Protein AF-A0A8T2XGK7-F1 (afdb_monomer)

pLDDT: mean 92.63, std 6.54, range [57.62, 98.12]

Organism: Populus deltoides (NCBI:txid3696)

Secondary structure (DSSP, 8-state):
-BS-HHHHHHHHHHTTEEEEEEEPSSS---EEEEEEETTTEEEEEEEEEEGGGGT--S-EEEEEEEEETT-

Sequence (71 aa):
EVDRFDDLDDLLQKDGFRGVYKARTGEACDGCAVFWKDKLFTLLHEEHIEFQSFGLRNNVAQFCVLKDARH

Radius of gyration: 13.65 Å; Cα contacts (8 Å, |Δi|>4): 126; chains: 1; bounding box: 38×18×38 Å

Foldseek 3Di:
DALDVVVVQVVVVVVQKHKDWDAFDDDDRDTDMDIDRPQFWDWPDKDKDQVVVVVDDRHMDIDTDIDTPVD

Nearest PDB structures (foldseek):
  6rw0-assembly1_A  TM=9.319E-01  e=8.345E-03  Homo sapiens
  6rvz-assembly1_A  TM=9.203E-01  e=8.345E-03  Homo sapiens

InterPro domains:
  IPR036691 Endonuclease/exonuclease/phosphatase superfamily [G3DSA:3.60.10.10] (1-71)
  IPR050410 CCR4/nocturin mRNA turnover and transcription [PTHR12121] (1-67)

Structure (mmCIF, N/CA/C/O backbone):
data_AF-A0A8T2XGK7-F1
#
_entry.id   AF-A0A8T2XGK7-F1
#
loop_
_atom_site.group_PDB
_atom_site.id
_atom_site.type_symbol
_atom_site.label_atom_id
_atom_site.label_alt_id
_atom_site.label_comp_id
_atom_site.label_asym_id
_atom_site.label_entity_id
_atom_site.label_seq_id
_atom_site.pdbx_PDB_ins_code
_atom_site.Cartn_x
_atom_site.Cartn_y
_atom_site.Cartn_z
_atom_site.occupancy
_atom_site.B_iso_or_equiv
_atom_site.auth_seq_id
_atom_site.auth_comp_id
_atom_site.auth_asym_id
_atom_site.auth_atom_id
_atom_site.pdbx_PDB_model_num
ATOM 1 N N . GLU A 1 1 ? 2.977 10.792 -5.002 1.00 71.56 1 GLU A N 1
ATOM 2 C CA . GLU A 1 1 ? 4.237 10.028 -4.999 1.00 71.56 1 GLU A CA 1
ATOM 3 C C . GLU A 1 1 ? 4.732 9.994 -3.559 1.00 71.56 1 GLU A C 1
ATOM 5 O O . GLU A 1 1 ? 4.699 11.037 -2.914 1.00 71.56 1 GLU A O 1
ATOM 10 N N . VAL A 1 2 ? 5.026 8.807 -3.024 1.00 84.12 2 VAL A N 1
ATOM 11 C CA . VAL A 1 2 ? 5.451 8.585 -1.627 1.00 84.12 2 VAL A CA 1
ATOM 12 C C . VAL A 1 2 ? 6.849 7.981 -1.645 1.00 84.12 2 VAL A C 1
ATOM 14 O O . VAL A 1 2 ? 7.010 6.888 -2.169 1.00 84.12 2 VAL A O 1
ATOM 17 N N . ASP A 1 3 ? 7.837 8.680 -1.097 1.00 88.31 3 ASP A N 1
ATOM 18 C CA . ASP A 1 3 ? 9.256 8.287 -1.045 1.00 88.31 3 ASP A CA 1
ATOM 19 C C . ASP A 1 3 ? 9.725 7.900 0.370 1.00 88.31 3 ASP A C 1
ATOM 21 O O . ASP A 1 3 ? 10.760 7.260 0.540 1.00 88.31 3 ASP A O 1
ATOM 25 N N . ARG A 1 4 ? 8.942 8.257 1.394 1.00 90.88 4 ARG A N 1
ATOM 26 C CA . ARG A 1 4 ? 9.166 7.911 2.806 1.00 90.88 4 ARG A CA 1
ATOM 27 C C . ARG A 1 4 ? 7.923 7.267 3.401 1.00 90.88 4 ARG A C 1
ATOM 29 O O . ARG A 1 4 ? 7.215 7.868 4.205 1.00 90.88 4 ARG A O 1
ATOM 36 N N . PHE A 1 5 ? 7.625 6.058 2.930 1.00 92.44 5 PHE A N 1
ATOM 37 C CA . PHE A 1 5 ? 6.447 5.319 3.377 1.00 92.44 5 PHE A CA 1
ATOM 38 C C . PHE A 1 5 ? 6.490 5.032 4.879 1.00 92.44 5 PHE A C 1
ATOM 40 O O . PHE A 1 5 ? 5.501 5.306 5.544 1.00 92.44 5 PHE A O 1
ATOM 47 N N . ASP A 1 6 ? 7.627 4.579 5.410 1.00 92.75 6 ASP A N 1
ATOM 48 C CA . ASP A 1 6 ? 7.746 4.198 6.824 1.00 92.75 6 ASP A CA 1
ATOM 49 C C . ASP A 1 6 ? 7.448 5.378 7.766 1.00 92.75 6 ASP A C 1
ATOM 51 O O . ASP A 1 6 ? 6.647 5.243 8.686 1.00 92.75 6 ASP A O 1
ATOM 55 N N . ASP A 1 7 ? 7.986 6.572 7.475 1.00 94.50 7 ASP A N 1
ATOM 56 C CA . ASP A 1 7 ? 7.692 7.799 8.239 1.00 94.50 7 ASP A CA 1
ATOM 57 C C . ASP A 1 7 ? 6.182 8.115 8.248 1.00 94.50 7 ASP A C 1
ATOM 59 O O . ASP A 1 7 ? 5.622 8.565 9.254 1.00 94.50 7 ASP A O 1
ATOM 63 N N . LEU A 1 8 ? 5.521 7.922 7.101 1.00 94.19 8 LEU A N 1
ATOM 64 C CA . LEU A 1 8 ? 4.100 8.205 6.925 1.00 94.19 8 LEU A CA 1
ATOM 65 C C . LEU A 1 8 ? 3.224 7.137 7.590 1.00 94.19 8 LEU A C 1
ATOM 67 O O . LEU A 1 8 ? 2.215 7.482 8.207 1.00 94.19 8 LEU A O 1
ATOM 71 N N . ASP A 1 9 ? 3.606 5.866 7.493 1.00 95.88 9 ASP A N 1
ATOM 72 C CA . ASP A 1 9 ? 2.907 4.753 8.126 1.00 95.88 9 ASP A CA 1
ATOM 73 C C . ASP A 1 9 ? 2.998 4.863 9.651 1.00 95.88 9 ASP A C 1
ATOM 75 O O . ASP A 1 9 ? 1.966 4.874 10.319 1.00 95.88 9 ASP A O 1
ATOM 79 N N . ASP A 1 10 ? 4.183 5.127 10.207 1.00 96.25 10 ASP A N 1
ATOM 80 C CA . ASP A 1 10 ? 4.382 5.362 11.643 1.00 96.25 10 ASP A CA 1
ATOM 81 C C . ASP A 1 10 ? 3.550 6.537 12.179 1.00 96.25 10 ASP A C 1
ATOM 83 O O . ASP A 1 10 ? 3.091 6.535 13.330 1.00 96.25 10 ASP A O 1
ATOM 87 N N . LEU A 1 11 ? 3.376 7.587 11.373 1.00 96.44 11 LEU A N 1
ATOM 88 C CA . LEU A 1 11 ? 2.542 8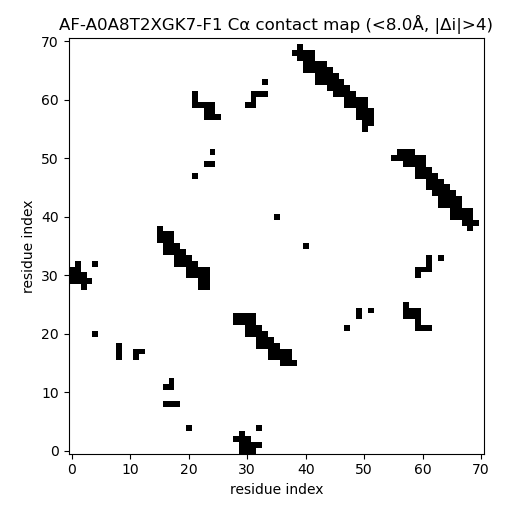.729 11.731 1.00 96.44 11 LEU A CA 1
ATOM 89 C C . LEU A 1 11 ? 1.055 8.357 11.705 1.00 96.44 11 LEU A C 1
ATOM 91 O O . LEU A 1 11 ? 0.337 8.641 12.662 1.00 96.44 11 LEU A O 1
ATOM 95 N N . LEU A 1 12 ? 0.591 7.720 10.631 1.00 96.75 12 LEU A N 1
ATOM 96 C CA . LEU A 1 12 ? -0.828 7.447 10.404 1.00 96.75 12 LEU A CA 1
ATOM 97 C C . LEU A 1 12 ? -1.353 6.264 11.230 1.00 96.75 12 LEU A C 1
ATOM 99 O O . LEU A 1 12 ? -2.525 6.263 11.624 1.00 96.75 12 LEU A O 1
ATOM 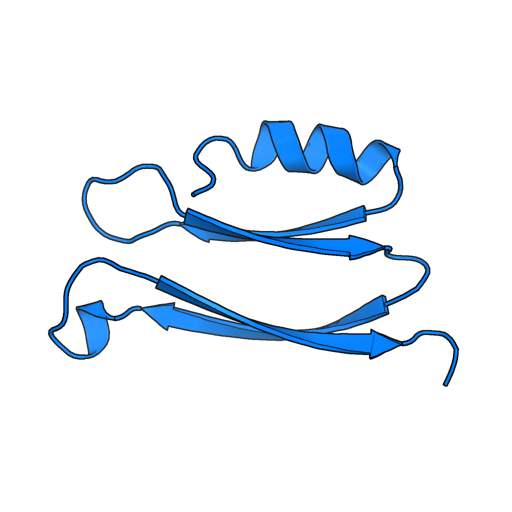103 N N . GLN A 1 13 ? -0.501 5.297 11.575 1.00 96.31 13 GLN A N 1
ATOM 104 C CA . GLN A 1 13 ? -0.839 4.217 12.503 1.00 96.31 13 GLN A CA 1
ATOM 105 C C . GLN A 1 13 ? -1.260 4.751 13.877 1.00 96.31 13 GLN A C 1
ATOM 107 O O . GLN A 1 13 ? -2.199 4.223 14.479 1.00 96.31 13 GLN A O 1
ATOM 112 N N . LYS A 1 14 ? -0.649 5.848 14.350 1.00 95.19 14 LYS A N 1
ATOM 113 C CA . LYS A 1 14 ? -1.034 6.512 15.614 1.00 95.19 14 LYS A CA 1
ATOM 114 C C . LYS A 1 14 ? -2.473 7.027 15.583 1.00 95.19 14 LYS A C 1
ATOM 116 O O . LYS A 1 14 ? -3.148 7.024 16.610 1.00 95.19 14 LYS A O 1
ATOM 121 N N . ASP A 1 15 ? -2.970 7.365 14.397 1.00 95.88 15 ASP A N 1
ATOM 122 C CA . ASP A 1 15 ? -4.349 7.793 14.167 1.00 95.88 15 ASP A CA 1
ATOM 123 C C . ASP A 1 15 ? -5.289 6.622 13.819 1.00 95.88 15 ASP A C 1
ATOM 125 O O . ASP A 1 15 ? -6.464 6.828 13.486 1.00 95.88 15 ASP A O 1
ATOM 129 N N . GLY A 1 16 ? -4.814 5.376 13.898 1.00 96.56 16 GLY A N 1
ATOM 130 C CA . GLY A 1 16 ? -5.594 4.169 13.620 1.00 96.56 16 GLY A CA 1
ATOM 131 C C . GLY A 1 16 ? -5.810 3.893 12.132 1.00 96.56 16 GLY A C 1
ATOM 132 O O . GLY A 1 16 ? -6.807 3.262 11.762 1.00 96.56 16 GLY A O 1
ATOM 133 N N . PHE A 1 17 ? -4.927 4.403 11.274 1.00 98.12 17 PHE A N 1
ATOM 134 C CA . PHE A 1 17 ? -4.850 3.959 9.888 1.00 98.12 17 PHE A CA 1
ATOM 135 C C . PHE A 1 17 ? -3.945 2.732 9.752 1.00 98.12 17 PHE A C 1
ATOM 137 O O . PHE A 1 17 ? -3.089 2.471 10.590 1.00 98.12 17 PHE A O 1
ATOM 144 N N . ARG A 1 18 ? -4.143 1.992 8.666 1.00 96.69 18 ARG A N 1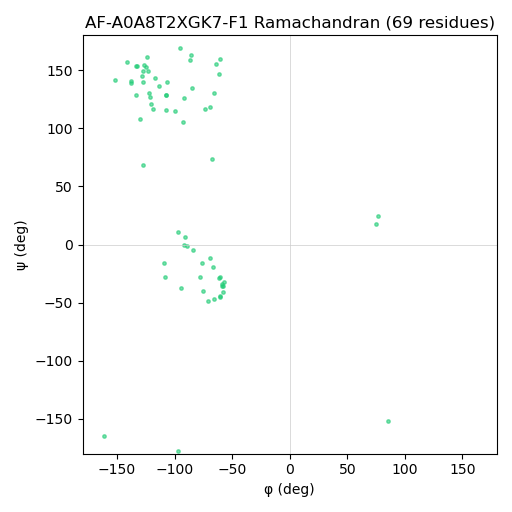
ATOM 145 C CA . ARG A 1 18 ? -3.182 1.035 8.117 1.00 96.69 18 ARG A CA 1
ATOM 146 C C . ARG A 1 18 ? -2.893 1.422 6.679 1.00 96.69 18 ARG A C 1
ATOM 148 O O . ARG A 1 18 ? -3.777 1.984 6.027 1.00 96.69 18 ARG A O 1
ATOM 155 N N . GLY A 1 19 ? -1.684 1.137 6.215 1.00 96.19 19 GLY A N 1
ATOM 156 C CA . GLY A 1 19 ? -1.244 1.432 4.861 1.00 96.19 19 GLY A CA 1
ATOM 157 C C . GLY A 1 19 ? -0.681 0.216 4.139 1.00 96.19 19 GLY A C 1
ATOM 158 O O . GLY A 1 19 ? -0.164 -0.706 4.763 1.00 96.19 19 GLY A O 1
ATOM 159 N N . VAL A 1 20 ? -0.752 0.247 2.810 1.00 96.94 20 VAL A N 1
ATOM 160 C CA . VAL A 1 20 ? 0.069 -0.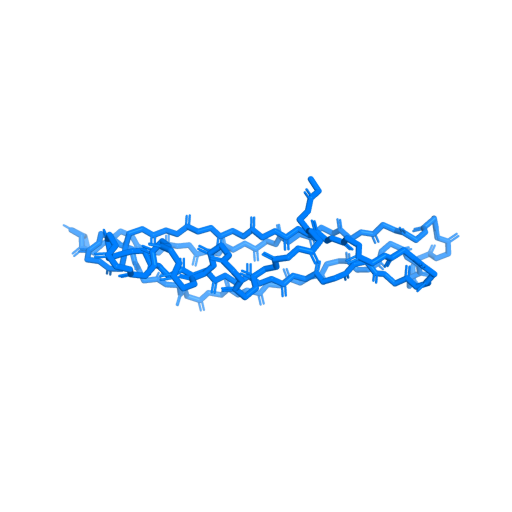591 1.925 1.00 96.94 20 VAL A CA 1
ATOM 161 C C . VAL A 1 20 ? 0.815 0.282 0.938 1.00 96.94 20 VAL A C 1
ATOM 163 O O . VAL A 1 20 ? 0.344 1.363 0.579 1.00 96.94 20 VAL A O 1
ATOM 166 N N . TYR A 1 21 ? 1.961 -0.201 0.469 1.00 96.31 21 TYR A N 1
ATOM 167 C CA . TYR A 1 21 ? 2.879 0.556 -0.369 1.00 96.31 21 TYR A CA 1
ATOM 168 C C . TYR A 1 21 ? 3.433 -0.279 -1.512 1.00 96.31 21 TYR A C 1
ATOM 170 O O . TYR A 1 21 ? 3.821 -1.432 -1.340 1.00 96.31 21 TYR A O 1
ATOM 178 N N . LYS A 1 22 ? 3.523 0.345 -2.685 1.00 95.12 22 LYS A N 1
ATOM 179 C CA . LYS A 1 22 ? 4.186 -0.200 -3.858 1.00 95.12 22 LYS A CA 1
ATOM 180 C C . LYS A 1 22 ? 5.141 0.845 -4.412 1.00 95.12 22 LYS A C 1
ATOM 182 O O . LYS A 1 22 ? 4.712 1.827 -5.019 1.00 95.12 22 LYS A O 1
ATOM 187 N N . ALA A 1 23 ? 6.434 0.594 -4.228 1.00 92.38 23 ALA A N 1
ATOM 188 C CA . ALA A 1 23 ? 7.495 1.359 -4.871 1.00 92.38 23 ALA A CA 1
ATOM 189 C C . ALA A 1 23 ? 7.407 1.243 -6.398 1.00 92.38 23 ALA A C 1
ATOM 191 O O . ALA A 1 23 ? 7.034 0.186 -6.927 1.00 92.38 23 ALA A O 1
ATOM 192 N N . ARG A 1 24 ? 7.783 2.315 -7.106 1.00 90.00 24 ARG A N 1
ATOM 193 C CA . ARG A 1 24 ? 8.057 2.230 -8.540 1.00 90.00 24 ARG A CA 1
ATOM 194 C C . ARG A 1 24 ? 9.262 1.328 -8.785 1.00 90.00 24 ARG A C 1
ATOM 196 O O . ARG A 1 24 ? 10.121 1.139 -7.929 1.00 90.00 24 ARG A O 1
ATOM 203 N N . THR A 1 25 ? 9.313 0.762 -9.979 1.00 84.06 25 THR A N 1
ATOM 204 C CA . THR A 1 25 ? 10.483 0.031 -10.459 1.00 84.06 25 THR A CA 1
ATOM 205 C C . THR A 1 25 ? 11.486 0.997 -11.098 1.00 84.06 25 THR A C 1
ATOM 207 O O . THR A 1 25 ? 11.147 2.129 -11.447 1.00 84.06 25 THR A O 1
ATOM 210 N N . GLY A 1 26 ? 12.736 0.567 -11.273 1.00 82.44 26 GLY A N 1
ATOM 211 C CA . GLY A 1 26 ? 13.799 1.412 -11.828 1.00 82.44 26 GLY A CA 1
ATOM 212 C C . GLY A 1 26 ? 14.489 2.287 -10.775 1.00 82.44 26 GLY A C 1
ATOM 213 O O . GLY A 1 26 ? 14.582 1.902 -9.617 1.00 82.44 26 GLY A O 1
ATOM 214 N N . GLU A 1 27 ? 15.021 3.439 -11.188 1.00 80.94 27 GLU A N 1
ATOM 215 C CA . GLU A 1 27 ? 15.888 4.285 -10.340 1.00 80.94 27 GLU A CA 1
ATOM 216 C C . GLU A 1 27 ? 15.134 5.242 -9.410 1.00 80.94 27 GLU A C 1
ATOM 218 O O . GLU A 1 27 ? 15.743 5.961 -8.620 1.00 80.94 27 GLU A O 1
ATOM 223 N N . ALA A 1 28 ? 13.811 5.300 -9.522 1.00 84.88 28 ALA A N 1
ATOM 224 C CA . ALA A 1 28 ? 13.023 6.218 -8.727 1.00 84.88 28 ALA A CA 1
ATOM 225 C C . ALA A 1 28 ? 12.699 5.640 -7.346 1.00 84.88 28 ALA A C 1
ATOM 227 O O . ALA A 1 28 ? 12.269 4.496 -7.239 1.00 84.88 28 ALA A O 1
ATOM 228 N N . CYS A 1 29 ? 12.868 6.456 -6.305 1.00 82.81 29 CYS A N 1
ATOM 229 C CA . CYS A 1 29 ? 12.674 6.043 -4.912 1.00 82.81 29 CYS A CA 1
ATOM 230 C C . CYS A 1 29 ? 11.236 6.220 -4.398 1.00 82.81 29 CYS A C 1
ATOM 232 O O . CYS A 1 29 ? 10.964 5.924 -3.238 1.00 82.81 29 CYS A O 1
ATOM 234 N N . ASP A 1 30 ? 10.326 6.732 -5.223 1.00 90.25 30 ASP A N 1
ATOM 235 C CA . ASP A 1 30 ? 8.934 6.967 -4.864 1.00 90.25 30 ASP A CA 1
ATOM 236 C C . ASP A 1 30 ? 8.015 5.806 -5.275 1.00 90.25 30 ASP A C 1
ATOM 238 O O . ASP A 1 30 ? 8.376 4.898 -6.026 1.00 90.25 30 ASP A O 1
ATOM 242 N N . GLY A 1 31 ? 6.781 5.850 -4.788 1.00 91.88 31 GLY A N 1
ATOM 243 C CA . GLY A 1 31 ? 5.747 4.881 -5.107 1.00 91.88 31 GLY A CA 1
ATOM 244 C C . GLY A 1 31 ? 4.338 5.374 -4.812 1.00 91.88 31 GLY A C 1
ATOM 245 O O . GLY A 1 31 ? 4.080 6.567 -4.599 1.00 91.88 31 GLY A O 1
ATOM 246 N N . CYS A 1 32 ? 3.414 4.420 -4.796 1.00 93.75 32 CYS A N 1
ATOM 247 C CA . CYS A 1 32 ? 2.025 4.617 -4.405 1.00 93.75 32 CYS A CA 1
ATOM 248 C C . CYS A 1 32 ? 1.783 3.987 -3.036 1.00 93.75 32 CYS A C 1
ATOM 250 O O . CYS A 1 32 ? 2.278 2.895 -2.766 1.00 93.75 32 CYS A O 1
ATOM 252 N N . ALA A 1 33 ? 1.008 4.673 -2.197 1.00 95.88 33 ALA A N 1
ATOM 253 C CA . ALA A 1 33 ? 0.508 4.124 -0.949 1.00 95.88 33 ALA A CA 1
ATOM 254 C C . ALA A 1 33 ? -1.008 4.314 -0.857 1.00 95.88 33 ALA A C 1
ATOM 256 O O . ALA A 1 33 ? -1.535 5.344 -1.287 1.00 95.88 33 ALA A O 1
ATOM 257 N N . VAL A 1 34 ? -1.692 3.349 -0.249 1.00 96.75 34 VAL A N 1
ATOM 258 C CA . VAL A 1 34 ? -3.120 3.420 0.079 1.00 96.75 34 VAL A CA 1
ATOM 259 C C . VAL A 1 34 ? -3.267 3.245 1.580 1.00 96.75 34 VAL A C 1
ATOM 261 O O . VAL A 1 34 ? -2.789 2.255 2.124 1.00 96.75 34 VAL A O 1
ATOM 264 N N . PHE A 1 35 ? -3.957 4.182 2.233 1.00 97.44 35 PHE A N 1
ATOM 265 C CA . PHE A 1 35 ? -4.248 4.131 3.665 1.00 97.44 35 PHE A CA 1
ATOM 266 C C . PHE A 1 35 ? -5.752 4.060 3.918 1.00 97.44 35 PHE A C 1
ATOM 268 O O . PHE A 1 35 ? -6.541 4.719 3.239 1.00 97.44 35 PHE A O 1
ATOM 275 N N . TRP A 1 36 ? -6.159 3.307 4.936 1.00 97.56 36 TRP A N 1
ATOM 276 C CA . TRP A 1 36 ? -7.552 3.208 5.373 1.00 97.56 36 TRP A CA 1
ATOM 277 C C . TRP A 1 36 ? -7.651 3.146 6.896 1.00 97.56 36 TRP A C 1
ATOM 279 O O . TRP A 1 36 ? -6.703 2.774 7.584 1.00 97.56 36 TRP A O 1
ATOM 289 N N . LYS A 1 37 ? -8.810 3.522 7.449 1.00 97.19 37 LYS A N 1
ATOM 290 C CA . LYS A 1 37 ? -9.086 3.379 8.886 1.00 97.19 37 LYS A CA 1
ATOM 291 C C . LYS A 1 37 ? -9.323 1.908 9.213 1.00 97.19 37 LYS A C 1
ATOM 293 O O . LYS A 1 37 ? -10.330 1.352 8.781 1.00 97.19 37 LYS A O 1
ATOM 298 N N . ASP A 1 38 ? -8.464 1.320 10.039 1.00 94.50 38 ASP A N 1
ATOM 299 C CA . ASP A 1 38 ? -8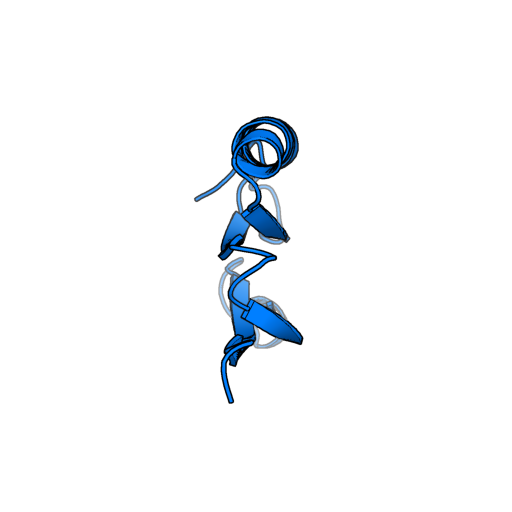.510 -0.108 10.394 1.00 94.50 38 ASP A CA 1
ATOM 300 C C . ASP A 1 38 ? -9.840 -0.524 11.042 1.00 94.50 38 ASP A C 1
ATOM 302 O O . ASP A 1 38 ? -10.370 -1.604 10.814 1.00 94.50 38 ASP A O 1
ATOM 306 N N . LYS A 1 39 ? -10.439 0.387 11.815 1.00 95.06 39 LYS A N 1
ATOM 307 C CA . LYS A 1 39 ? -11.733 0.152 12.472 1.00 95.06 39 LYS A CA 1
ATOM 308 C C . LYS A 1 39 ? -12.935 0.242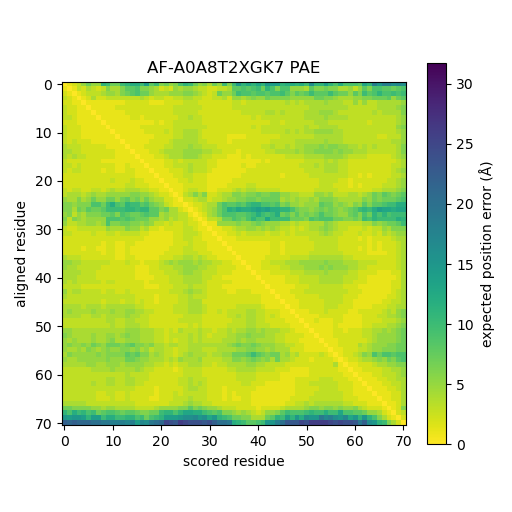 11.530 1.00 95.06 39 LYS A C 1
ATOM 310 O O . LYS A 1 39 ? -14.030 -0.140 11.926 1.00 95.06 39 LYS A O 1
ATOM 315 N N . LEU A 1 40 ? -12.758 0.815 10.339 1.00 96.69 40 LEU A N 1
ATOM 316 C CA . LEU A 1 40 ? -13.840 1.034 9.374 1.00 96.69 40 LEU A CA 1
ATOM 317 C C . LEU A 1 40 ? -13.739 0.109 8.169 1.00 96.69 40 LEU A C 1
ATOM 319 O O . LEU A 1 40 ? -14.767 -0.186 7.569 1.00 96.69 40 LEU A O 1
ATOM 323 N N . PHE A 1 41 ? -12.534 -0.333 7.812 1.00 97.31 41 PHE A N 1
ATOM 324 C CA . PHE A 1 41 ? -12.313 -1.146 6.628 1.00 97.31 41 PHE A CA 1
ATOM 325 C C . PHE A 1 41 ? -11.339 -2.286 6.892 1.00 97.31 41 PHE A C 1
ATOM 327 O O . PHE A 1 41 ? -10.309 -2.107 7.537 1.00 97.31 41 PHE A O 1
ATOM 334 N N . THR A 1 42 ? -11.637 -3.444 6.314 1.00 96.12 42 THR A N 1
ATOM 335 C CA . THR A 1 42 ? -10.711 -4.574 6.222 1.0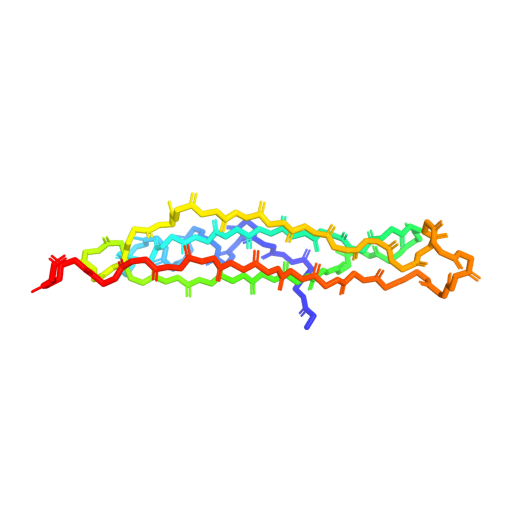0 96.12 42 THR A CA 1
ATOM 336 C C . THR A 1 42 ? -10.234 -4.708 4.782 1.00 96.12 42 THR A C 1
ATOM 338 O O . THR A 1 42 ? -11.052 -4.767 3.862 1.00 96.12 42 THR A O 1
ATOM 341 N N . LEU A 1 43 ? -8.919 -4.770 4.579 1.00 97.06 43 LEU A N 1
ATOM 342 C CA . LEU A 1 43 ? -8.336 -5.087 3.279 1.00 97.06 43 LEU A CA 1
ATOM 343 C C . LEU A 1 43 ? -8.619 -6.553 2.941 1.00 97.06 43 LEU A C 1
ATOM 345 O O . LEU A 1 43 ? -8.204 -7.449 3.672 1.00 97.06 43 LEU A O 1
ATOM 349 N N . LEU A 1 44 ? -9.351 -6.786 1.854 1.00 97.19 44 LEU A N 1
ATOM 350 C CA . LEU A 1 44 ? -9.661 -8.128 1.358 1.00 97.19 44 LEU A CA 1
ATOM 351 C C . LEU A 1 44 ? -8.676 -8.588 0.291 1.00 97.19 44 LEU A C 1
ATOM 353 O O . LEU A 1 44 ? -8.363 -9.772 0.204 1.00 97.19 44 LEU A O 1
ATOM 357 N N . HIS A 1 45 ? -8.246 -7.657 -0.555 1.00 97.38 45 HIS A N 1
ATOM 358 C CA . HIS A 1 45 ? -7.380 -7.949 -1.680 1.00 97.38 45 HIS A CA 1
ATOM 359 C C . HIS A 1 45 ? -6.524 -6.737 -2.018 1.00 97.38 45 HIS A C 1
ATOM 361 O O . HIS A 1 45 ? -6.999 -5.601 -1.978 1.00 97.38 45 HIS A O 1
ATOM 367 N N . GLU A 1 46 ? -5.282 -7.012 -2.380 1.00 97.38 46 GLU A N 1
ATOM 368 C CA . GLU A 1 46 ? -4.299 -6.051 -2.844 1.00 97.38 46 GLU A CA 1
ATOM 369 C C . GLU A 1 46 ? -3.641 -6.630 -4.093 1.00 97.38 46 GLU A C 1
ATOM 371 O O . GLU A 1 46 ? -3.178 -7.771 -4.089 1.00 97.38 46 GLU A O 1
ATOM 376 N N . GLU A 1 47 ? -3.616 -5.836 -5.156 1.00 96.50 47 GLU A N 1
ATOM 377 C CA . GLU A 1 47 ? -2.925 -6.149 -6.398 1.00 96.50 47 GLU A CA 1
ATOM 378 C C . GLU A 1 47 ? -2.117 -4.937 -6.865 1.00 96.50 47 GLU A C 1
ATOM 380 O O . GLU A 1 47 ? -2.436 -3.774 -6.581 1.00 96.50 47 GLU A O 1
ATOM 385 N N . HIS A 1 48 ? -1.054 -5.219 -7.611 1.00 94.50 48 HIS A N 1
ATOM 386 C CA . HIS A 1 48 ? -0.194 -4.213 -8.201 1.00 94.50 48 HIS A CA 1
ATOM 387 C C . HIS A 1 48 ? -0.035 -4.449 -9.689 1.00 94.50 48 HIS A C 1
ATOM 389 O O . HIS A 1 48 ? 0.194 -5.570 -10.135 1.00 94.50 48 HIS A O 1
ATOM 395 N N . ILE A 1 49 ? -0.054 -3.357 -10.440 1.00 93.38 49 ILE A N 1
ATOM 396 C CA . ILE A 1 49 ? 0.284 -3.363 -11.855 1.00 93.38 49 ILE A CA 1
ATOM 397 C C . ILE A 1 49 ? 1.638 -2.688 -11.993 1.00 93.38 49 ILE A C 1
ATOM 399 O O . ILE A 1 49 ? 1.773 -1.497 -11.720 1.00 93.38 49 ILE A O 1
ATOM 403 N N . GLU A 1 50 ? 2.637 -3.444 -12.433 1.00 94.38 50 GLU A N 1
ATOM 404 C CA . GLU A 1 50 ? 3.915 -2.895 -12.872 1.00 94.38 50 GLU A CA 1
ATOM 405 C C . GLU A 1 50 ? 3.852 -2.663 -14.378 1.00 94.38 50 GLU A C 1
ATOM 407 O O . GLU A 1 50 ? 3.925 -3.610 -15.163 1.00 94.38 50 GLU A O 1
ATOM 412 N N . PHE A 1 51 ? 3.727 -1.405 -14.804 1.00 93.44 51 PHE A N 1
ATOM 413 C CA . PHE A 1 51 ? 3.555 -1.078 -16.223 1.00 93.44 51 PHE A CA 1
ATOM 414 C C . PHE A 1 51 ? 4.743 -1.554 -17.082 1.00 93.44 51 PHE A C 1
ATOM 416 O O . PHE A 1 51 ? 4.552 -1.931 -18.239 1.00 93.44 51 PHE A O 1
ATOM 423 N N . GLN A 1 52 ? 5.944 -1.649 -16.500 1.00 92.94 52 GLN A N 1
ATOM 424 C CA . GLN A 1 52 ? 7.126 -2.214 -17.161 1.00 92.94 52 GLN A CA 1
ATOM 425 C C . GLN A 1 52 ? 6.928 -3.657 -17.653 1.00 92.94 52 GLN A C 1
ATOM 427 O O . GLN A 1 52 ? 7.470 -4.024 -18.692 1.00 92.94 52 GLN A O 1
ATOM 432 N N . SER A 1 53 ? 6.115 -4.468 -16.963 1.00 92.12 53 SER A N 1
ATOM 433 C CA . SER A 1 53 ? 5.849 -5.860 -17.362 1.00 92.12 53 SER A CA 1
ATOM 434 C C . SER A 1 53 ? 5.070 -5.951 -18.679 1.00 92.12 53 SER A C 1
ATOM 436 O O . SER A 1 53 ? 5.131 -6.961 -19.375 1.00 92.12 53 SER A O 1
ATOM 438 N N . PHE A 1 54 ? 4.412 -4.855 -19.065 1.00 93.00 54 PHE A N 1
ATOM 439 C CA . PHE A 1 54 ? 3.715 -4.683 -20.335 1.00 93.00 54 PHE A CA 1
ATOM 440 C C . PHE A 1 54 ? 4.566 -3.938 -21.382 1.00 93.00 54 PHE A C 1
ATOM 442 O O . PHE A 1 54 ? 4.044 -3.520 -22.412 1.00 93.00 54 PHE A O 1
ATOM 449 N N . GLY A 1 55 ? 5.863 -3.726 -21.124 1.00 92.88 55 GLY A N 1
ATOM 450 C CA . GLY A 1 55 ? 6.763 -2.970 -22.003 1.00 92.88 55 GLY A CA 1
ATOM 451 C C . GLY A 1 55 ? 6.554 -1.450 -21.967 1.00 92.88 55 GLY A C 1
ATOM 452 O O . GLY A 1 55 ? 6.985 -0.749 -22.882 1.00 92.88 55 GLY A O 1
ATOM 453 N N . LEU A 1 56 ? 5.873 -0.930 -20.940 1.00 93.19 56 LEU A N 1
ATOM 454 C CA . LEU A 1 56 ? 5.622 0.502 -20.755 1.00 93.19 56 LEU A CA 1
ATOM 455 C C . LEU A 1 56 ? 6.643 1.131 -19.787 1.00 93.19 56 LEU A C 1
ATOM 457 O O . LEU A 1 56 ? 7.577 0.482 -19.324 1.00 93.19 56 LEU A O 1
ATOM 461 N N . ARG A 1 57 ? 6.481 2.430 -19.495 1.00 90.38 57 ARG A N 1
ATOM 462 C CA . ARG A 1 57 ? 7.359 3.170 -18.569 1.00 90.38 57 ARG A CA 1
ATOM 463 C C . ARG A 1 57 ? 7.328 2.575 -17.154 1.00 90.38 57 ARG A C 1
ATOM 465 O O . ARG A 1 57 ? 6.350 1.939 -16.765 1.00 90.38 57 ARG A O 1
ATOM 472 N N . ASN A 1 58 ? 8.368 2.886 -16.378 1.00 88.75 58 ASN A N 1
ATOM 473 C CA . ASN A 1 58 ? 8.519 2.540 -14.962 1.00 88.75 58 ASN A CA 1
ATOM 474 C C . ASN A 1 58 ? 7.512 3.285 -14.075 1.00 88.75 58 ASN A C 1
ATOM 476 O O . ASN A 1 58 ? 7.846 4.230 -13.368 1.00 88.75 58 ASN A O 1
ATOM 480 N N . ASN A 1 59 ?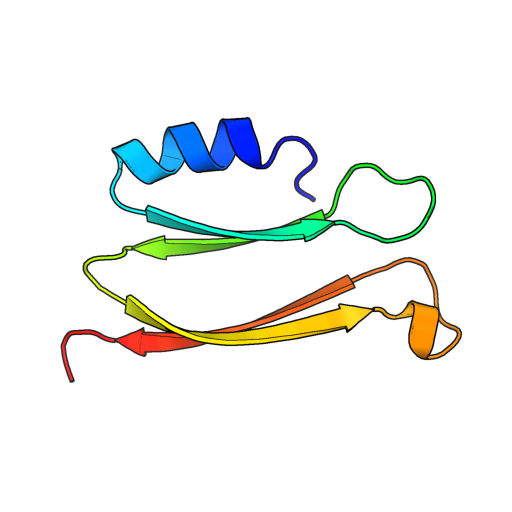 6.263 2.851 -14.147 1.00 90.62 59 ASN A N 1
ATOM 481 C CA . ASN A 1 59 ? 5.168 3.308 -13.315 1.00 90.62 59 ASN A CA 1
ATOM 482 C C . ASN A 1 59 ? 4.556 2.098 -12.612 1.00 90.62 59 ASN A C 1
ATOM 484 O O . ASN A 1 59 ? 4.677 0.959 -13.079 1.00 90.62 59 ASN A O 1
ATOM 488 N N . VAL A 1 60 ? 3.814 2.364 -11.543 1.00 92.56 60 VAL A N 1
ATOM 489 C CA . VAL A 1 60 ? 3.013 1.351 -10.855 1.00 92.56 60 VAL A CA 1
ATOM 490 C C . VAL A 1 60 ? 1.606 1.868 -10.595 1.00 92.56 60 VAL A C 1
ATOM 492 O O . VAL A 1 60 ? 1.389 3.075 -10.499 1.00 92.56 60 VAL A O 1
ATOM 495 N N . ALA A 1 61 ? 0.651 0.953 -10.485 1.00 93.12 61 ALA A N 1
ATOM 496 C CA . ALA A 1 61 ? -0.670 1.225 -9.937 1.00 93.12 61 ALA A CA 1
ATOM 497 C C . ALA A 1 61 ? -0.980 0.216 -8.827 1.00 93.12 61 ALA A C 1
ATOM 499 O O . ALA A 1 61 ? -0.522 -0.927 -8.878 1.00 93.12 61 ALA A O 1
ATOM 500 N N . GLN A 1 62 ? -1.760 0.641 -7.835 1.00 95.25 62 GLN A N 1
ATOM 501 C CA . GLN A 1 62 ? -2.260 -0.215 -6.761 1.00 95.25 62 GLN A CA 1
ATOM 502 C C . GLN A 1 62 ? -3.775 -0.345 -6.871 1.00 95.25 62 GLN A C 1
ATOM 504 O O . GLN A 1 62 ? -4.474 0.649 -7.081 1.00 95.25 62 GLN A O 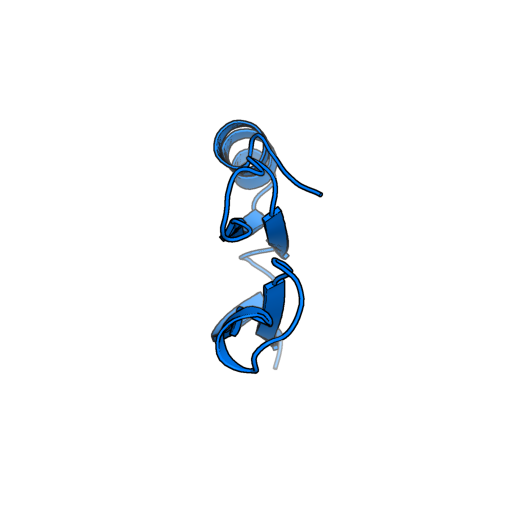1
ATOM 509 N N . PHE A 1 63 ? -4.271 -1.563 -6.691 1.00 95.38 63 PHE A N 1
ATOM 510 C CA . PHE A 1 63 ? -5.688 -1.854 -6.577 1.00 95.38 63 PHE A CA 1
ATOM 511 C C . PHE A 1 63 ? -5.953 -2.519 -5.228 1.00 95.38 63 PHE A C 1
ATOM 513 O O . PHE A 1 63 ? -5.387 -3.565 -4.923 1.00 95.38 63 PHE A O 1
ATOM 520 N N . CYS A 1 64 ? -6.809 -1.904 -4.415 1.00 97.50 64 CYS A N 1
ATOM 521 C CA . CYS A 1 64 ? -7.178 -2.420 -3.102 1.00 97.50 64 CYS A CA 1
ATOM 522 C C . CYS A 1 64 ? -8.692 -2.613 -3.032 1.00 97.50 64 CYS A C 1
ATOM 524 O O . CYS A 1 64 ? -9.458 -1.691 -3.315 1.00 97.50 64 CYS A O 1
ATOM 526 N N . VAL A 1 65 ? -9.124 -3.794 -2.595 1.00 97.69 65 VAL A N 1
ATOM 527 C CA . VAL A 1 65 ? -10.524 -4.065 -2.261 1.00 97.69 65 VAL A CA 1
ATOM 528 C C . VAL A 1 65 ? -10.681 -3.966 -0.752 1.00 97.69 65 VAL A C 1
ATOM 530 O O . VAL A 1 65 ? -10.125 -4.768 -0.001 1.00 97.69 65 VAL A O 1
ATOM 533 N N . LEU A 1 66 ? -11.459 -2.982 -0.314 1.00 97.44 66 LEU A N 1
ATOM 534 C CA . LEU A 1 66 ? -11.756 -2.733 1.091 1.00 97.44 66 LEU A CA 1
ATOM 535 C C . LEU A 1 66 ? -13.198 -3.142 1.394 1.00 97.44 66 LEU A C 1
ATOM 537 O O . LEU A 1 66 ? -14.128 -2.702 0.718 1.00 97.44 66 LEU A O 1
ATOM 541 N N . LYS A 1 67 ? -13.391 -3.955 2.433 1.00 97.06 67 LYS A N 1
ATOM 542 C CA . LYS A 1 67 ? -14.715 -4.246 2.987 1.00 97.06 67 LYS A CA 1
ATOM 543 C C . LYS A 1 67 ? -15.024 -3.267 4.110 1.00 97.06 67 LYS A C 1
ATOM 545 O O . LYS A 1 67 ? -14.236 -3.179 5.045 1.00 97.06 67 LYS A O 1
ATOM 550 N N . ASP A 1 68 ? -16.163 -2.577 4.046 1.00 95.50 68 ASP A N 1
ATOM 551 C CA . ASP A 1 68 ? -16.662 -1.776 5.173 1.00 95.50 68 ASP A CA 1
ATOM 552 C C . ASP A 1 68 ? -17.022 -2.700 6.349 1.00 95.50 68 ASP A C 1
ATOM 554 O O . ASP A 1 68 ? -17.725 -3.695 6.180 1.00 95.50 68 ASP A O 1
ATOM 558 N N . ALA A 1 69 ? -16.538 -2.371 7.543 1.00 86.81 69 ALA A N 1
ATOM 559 C CA . ALA A 1 69 ? -16.744 -3.147 8.761 1.00 86.81 69 ALA A CA 1
ATOM 560 C C . ALA A 1 69 ? -18.199 -3.122 9.270 1.00 86.81 69 ALA A C 1
ATOM 562 O O . ALA A 1 69 ? -18.545 -3.879 10.175 1.00 86.81 69 ALA A O 1
ATOM 563 N N . ARG A 1 70 ? -19.053 -2.249 8.724 1.00 80.75 70 ARG A N 1
ATOM 564 C CA . ARG A 1 70 ? -20.445 -2.051 9.156 1.00 80.75 70 ARG A CA 1
ATOM 565 C C . ARG A 1 70 ? -21.463 -2.913 8.398 1.00 80.75 70 ARG A C 1
ATOM 567 O O . ARG A 1 70 ? -22.646 -2.798 8.706 1.00 80.75 70 ARG A O 1
ATOM 574 N N . HIS A 1 71 ? -21.030 -3.743 7.440 1.00 57.62 71 HIS A N 1
ATOM 575 C CA . HIS A 1 71 ? -21.900 -4.630 6.650 1.00 57.62 71 HIS A CA 1
ATOM 576 C C . HIS A 1 71 ? -21.419 -6.093 6.611 1.00 57.62 71 HIS A C 1
ATOM 578 O O . HIS A 1 71 ? -20.220 -6.376 6.355 1.00 57.62 71 HIS A O 1
#

Solvent-accessible surface area (backbone atoms only — not comparable to full-atom values): 4250 Å² total; per-residue (Å²): 124,44,66,58,58,65,68,51,44,64,56,38,42,78,76,46,34,47,68,50,78,47,69,30,52,80,93,52,74,32,22,51,70,54,74,45,46,54,86,49,36,45,82,77,43,78,49,72,47,56,37,44,83,75,77,47,64,69,41,64,50,80,48,73,44,67,43,55,66,90,114

Mean predicted aligned error: 3.64 Å